Protein AF-A0A645IJH4-F1 (afdb_monomer_lite)

Structure (mmCIF, N/CA/C/O backbone):
data_AF-A0A645IJH4-F1
#
_entry.id   AF-A0A645IJH4-F1
#
loop_
_atom_site.group_PDB
_atom_site.id
_atom_site.type_symbol
_atom_site.label_atom_id
_atom_site.label_alt_id
_atom_site.label_comp_id
_atom_site.label_asym_id
_atom_site.label_entity_id
_atom_site.label_seq_id
_atom_site.pdbx_PDB_ins_code
_atom_site.Cartn_x
_atom_site.Cartn_y
_atom_site.Cartn_z
_atom_site.occupancy
_atom_site.B_iso_or_equiv
_atom_site.auth_seq_id
_atom_site.auth_comp_id
_atom_site.auth_asym_id
_atom_site.auth_atom_id
_atom_site.pdbx_PDB_model_num
ATOM 1 N N . MET A 1 1 ? 3.850 12.395 -9.699 1.00 63.75 1 MET A N 1
ATOM 2 C CA . MET A 1 1 ? 4.185 12.033 -8.298 1.00 63.75 1 MET A CA 1
ATOM 3 C C . MET A 1 1 ? 3.668 13.047 -7.293 1.00 63.75 1 MET A C 1
ATOM 5 O O . MET A 1 1 ? 3.1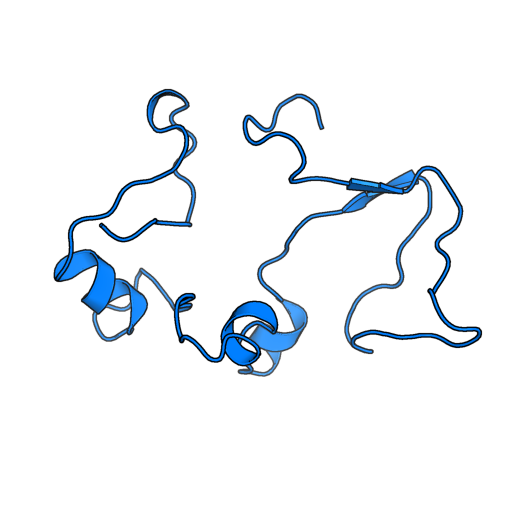72 12.646 -6.255 1.00 63.75 1 MET A O 1
ATOM 9 N N . SER A 1 2 ? 3.726 14.327 -7.641 1.00 79.31 2 SER A N 1
ATOM 10 C CA . SER A 1 2 ? 3.447 15.502 -6.812 1.00 79.31 2 SER A CA 1
ATOM 11 C C . SER A 1 2 ? 2.029 15.634 -6.240 1.00 79.31 2 SER A C 1
ATOM 13 O O . SER A 1 2 ? 1.874 16.272 -5.213 1.00 79.31 2 SER A O 1
ATOM 15 N N . ALA A 1 3 ? 1.002 15.042 -6.861 1.00 90.56 3 ALA A N 1
ATOM 16 C CA . ALA A 1 3 ? -0.383 15.180 -6.389 1.00 90.56 3 ALA A CA 1
ATOM 17 C C . ALA A 1 3 ? -0.777 14.202 -5.264 1.00 90.56 3 ALA A C 1
ATOM 19 O O . ALA A 1 3 ? -1.773 14.411 -4.583 1.00 90.56 3 ALA A O 1
ATOM 20 N N . CYS A 1 4 ? -0.043 13.098 -5.090 1.00 93.75 4 CYS A N 1
ATOM 21 C CA . CYS A 1 4 ? -0.357 12.118 -4.050 1.00 93.75 4 CYS A CA 1
ATOM 22 C C . CYS A 1 4 ? 0.097 12.666 -2.689 1.00 93.75 4 CYS A C 1
ATOM 24 O O . CYS A 1 4 ? 1.290 12.933 -2.555 1.00 93.75 4 CYS A O 1
ATOM 26 N N . PRO A 1 5 ? -0.789 12.789 -1.679 1.00 94.75 5 PRO A N 1
ATOM 27 C CA . PRO A 1 5 ? -0.409 13.358 -0.384 1.00 94.75 5 PRO A CA 1
ATOM 28 C C . PRO A 1 5 ? 0.474 12.413 0.441 1.00 94.75 5 PRO A C 1
ATOM 30 O O . PRO A 1 5 ? 1.127 12.839 1.388 1.00 94.75 5 PRO A O 1
ATOM 33 N N . TYR A 1 6 ? 0.509 11.128 0.084 1.00 94.38 6 TYR A N 1
ATOM 34 C CA . TYR A 1 6 ? 1.374 10.139 0.713 1.00 94.38 6 TYR A CA 1
ATOM 35 C C . TYR A 1 6 ? 2.770 10.186 0.087 1.00 94.38 6 TYR A C 1
ATOM 37 O O . TYR A 1 6 ? 2.976 9.751 -1.051 1.00 94.38 6 TYR A O 1
ATOM 45 N N . THR A 1 7 ? 3.733 10.715 0.835 1.00 91.88 7 THR A N 1
ATOM 46 C CA . THR A 1 7 ? 5.129 10.832 0.401 1.00 91.88 7 THR A CA 1
ATOM 47 C C . THR A 1 7 ? 5.803 9.462 0.338 1.00 91.88 7 THR A C 1
ATOM 49 O O . THR A 1 7 ? 5.636 8.635 1.229 1.00 91.88 7 THR A O 1
ATOM 52 N N . GLY A 1 8 ? 6.578 9.212 -0.721 1.00 91.50 8 GLY A N 1
ATOM 53 C CA . GLY A 1 8 ? 7.393 7.997 -0.856 1.00 91.50 8 GLY A CA 1
ATOM 54 C C . GLY A 1 8 ? 6.641 6.726 -1.269 1.00 91.50 8 GLY A C 1
ATOM 55 O O . GLY A 1 8 ? 7.254 5.670 -1.351 1.00 91.50 8 GLY A O 1
ATOM 56 N N . VAL A 1 9 ? 5.336 6.794 -1.567 1.00 94.62 9 VAL A N 1
ATOM 57 C CA . VAL A 1 9 ? 4.539 5.601 -1.946 1.00 94.62 9 VAL A CA 1
ATOM 58 C C . VAL A 1 9 ? 4.523 5.301 -3.448 1.00 94.62 9 VAL A C 1
ATOM 60 O O . VAL A 1 9 ? 3.943 4.304 -3.883 1.00 94.62 9 VAL A O 1
ATOM 63 N N . ARG A 1 10 ? 5.103 6.193 -4.256 1.00 94.75 10 ARG A N 1
ATOM 64 C CA . ARG A 1 10 ? 5.295 6.010 -5.696 1.00 94.75 10 ARG A CA 1
ATOM 65 C C . ARG A 1 10 ? 6.783 6.108 -5.986 1.00 94.75 10 ARG A C 1
ATOM 67 O O . ARG A 1 10 ? 7.417 7.063 -5.537 1.00 94.75 10 ARG A O 1
ATOM 74 N N . SER A 1 11 ? 7.287 5.184 -6.787 1.00 92.19 11 SER A N 1
ATOM 75 C CA . SER A 1 11 ? 8.678 5.150 -7.240 1.00 92.19 11 SER A CA 1
ATOM 76 C C . SER A 1 11 ? 8.730 5.426 -8.736 1.00 92.19 11 SER A C 1
ATOM 78 O O . SER A 1 11 ? 7.808 5.068 -9.463 1.00 92.19 11 SER A O 1
ATOM 80 N N . PHE A 1 12 ? 9.760 6.133 -9.192 1.00 93.50 12 PHE A N 1
ATOM 81 C CA . PHE A 1 12 ? 9.993 6.392 -10.609 1.00 93.50 12 PHE A CA 1
ATOM 82 C C . PHE A 1 12 ? 11.295 5.710 -10.968 1.00 93.50 12 PHE A C 1
ATOM 84 O O . PHE A 1 12 ? 12.314 5.931 -10.310 1.00 93.50 12 PHE A O 1
ATOM 91 N N . ASN A 1 13 ? 11.249 4.889 -12.004 1.00 94.44 13 ASN A N 1
ATOM 92 C CA . ASN A 1 13 ? 12.410 4.144 -12.453 1.00 94.44 13 ASN A CA 1
ATOM 93 C C . ASN A 1 13 ? 13.292 5.069 -13.298 1.00 94.44 13 ASN A C 1
ATOM 95 O O . ASN A 1 13 ? 13.080 5.216 -14.499 1.00 94.44 13 ASN A O 1
ATOM 99 N N . TRP A 1 14 ? 14.254 5.743 -12.669 1.00 94.00 14 TRP A N 1
ATOM 100 C CA . TRP A 1 14 ? 15.186 6.635 -13.372 1.00 94.00 14 TRP A CA 1
ATOM 101 C C . TRP A 1 14 ? 16.164 5.868 -14.267 1.00 94.00 14 TRP A C 1
ATOM 103 O O . TRP A 1 14 ? 16.489 6.303 -15.370 1.00 94.00 14 TRP A O 1
ATOM 113 N N . GLU A 1 15 ? 16.626 4.719 -13.785 1.00 94.56 15 GLU A N 1
ATOM 114 C CA . GLU A 1 15 ? 17.609 3.878 -14.458 1.00 94.56 15 GLU A CA 1
ATOM 115 C C . GLU A 1 15 ? 16.958 2.662 -15.122 1.00 94.56 15 GLU A C 1
ATOM 117 O O . GLU A 1 15 ? 15.772 2.384 -14.932 1.00 94.56 15 GLU A O 1
ATOM 122 N N . GLU A 1 16 ? 17.754 1.930 -15.904 1.00 93.12 16 GLU A N 1
ATOM 123 C CA . GLU A 1 16 ? 17.352 0.599 -16.354 1.00 93.12 16 GLU A CA 1
ATOM 124 C C . GLU A 1 16 ? 17.148 -0.314 -15.134 1.00 93.12 16 GLU A C 1
ATOM 126 O O . GLU A 1 16 ? 18.023 -0.345 -14.259 1.00 93.12 16 GLU A O 1
ATOM 131 N N . PRO A 1 17 ? 16.027 -1.052 -15.052 1.00 88.50 17 PRO A N 1
ATOM 132 C CA . PRO A 1 17 ? 15.774 -1.972 -13.953 1.00 88.50 17 PRO A CA 1
ATOM 133 C C . PRO A 1 17 ? 16.870 -3.027 -13.837 1.00 88.50 17 PRO A C 1
ATOM 135 O O . PRO A 1 17 ? 17.251 -3.668 -14.816 1.00 88.50 17 PRO A O 1
ATOM 138 N N . LYS A 1 18 ? 17.360 -3.225 -12.614 1.00 87.69 18 LYS A N 1
ATOM 139 C CA . LYS A 1 18 ? 18.362 -4.240 -12.284 1.00 87.69 18 LYS A CA 1
ATOM 140 C C . LYS A 1 18 ? 17.812 -5.127 -11.183 1.00 87.69 18 LYS A C 1
ATOM 142 O O . LYS A 1 18 ? 17.254 -4.633 -10.203 1.00 87.69 18 LYS A O 1
ATOM 147 N N . HIS A 1 19 ? 17.984 -6.431 -11.338 1.00 87.75 19 HIS A N 1
ATOM 148 C CA . HIS A 1 19 ? 17.729 -7.371 -10.258 1.00 87.75 19 HIS A CA 1
ATOM 149 C C . HIS A 1 19 ? 18.900 -7.352 -9.271 1.00 87.75 19 HIS A C 1
ATOM 151 O O . HIS A 1 19 ? 20.028 -7.021 -9.626 1.00 87.75 19 HIS A O 1
ATOM 157 N N . HIS A 1 20 ? 18.623 -7.698 -8.014 1.00 86.44 20 HIS A N 1
ATOM 158 C CA . HIS A 1 20 ? 19.669 -7.872 -7.003 1.00 86.44 20 HIS A CA 1
ATOM 159 C C . HIS A 1 20 ? 20.591 -9.061 -7.330 1.00 86.44 20 HIS A C 1
ATOM 161 O O . HIS A 1 20 ? 21.763 -9.046 -6.962 1.00 86.44 20 HIS A O 1
ATOM 167 N N . LEU A 1 21 ? 20.054 -10.074 -8.009 1.00 91.94 21 LEU A N 1
ATOM 168 C CA . LEU A 1 21 ? 20.778 -11.261 -8.447 1.00 91.94 21 LEU A CA 1
ATOM 169 C C . LEU A 1 21 ? 21.013 -11.204 -9.958 1.00 91.94 21 LEU A C 1
ATOM 171 O O . LEU A 1 21 ? 20.301 -10.504 -10.677 1.00 91.94 21 LEU A O 1
ATOM 175 N N . ASP A 1 22 ? 21.950 -12.016 -10.441 1.00 89.75 22 ASP A N 1
ATOM 176 C CA . ASP A 1 22 ? 22.312 -12.107 -11.865 1.00 89.75 22 ASP A CA 1
ATOM 177 C C . ASP A 1 22 ? 21.230 -12.771 -12.743 1.00 89.75 22 ASP A C 1
ATOM 179 O O . ASP A 1 22 ? 21.437 -13.023 -13.929 1.00 89.75 22 ASP A O 1
ATOM 183 N N . PHE A 1 23 ? 20.066 -13.074 -12.168 1.00 86.12 23 PHE A N 1
ATOM 184 C CA . PHE A 1 23 ? 18.919 -13.663 -12.846 1.00 86.12 23 PHE A CA 1
ATOM 185 C C . PHE A 1 23 ? 17.609 -12.999 -12.390 1.00 86.12 23 PHE A C 1
ATOM 187 O O . PHE A 1 23 ? 17.555 -12.422 -11.298 1.00 86.12 23 PHE A O 1
ATOM 194 N N . PRO A 1 24 ? 16.535 -13.074 -13.203 1.00 84.50 24 PRO A N 1
ATOM 195 C CA . PRO A 1 24 ? 15.246 -12.495 -12.848 1.00 84.50 24 PRO A CA 1
ATOM 196 C C . PRO A 1 24 ? 14.685 -13.083 -11.552 1.00 84.50 24 PRO A C 1
ATOM 198 O O . PRO A 1 24 ? 14.566 -14.299 -11.402 1.00 84.50 24 PRO A O 1
ATOM 201 N N . VAL A 1 25 ? 14.306 -12.200 -10.630 1.00 87.62 25 VAL A N 1
ATOM 202 C CA . VAL A 1 25 ? 13.653 -12.543 -9.361 1.00 87.62 25 VAL A CA 1
ATOM 203 C C . VAL A 1 25 ? 12.342 -11.787 -9.221 1.00 87.62 25 VAL A C 1
ATOM 205 O O . VAL A 1 25 ? 12.211 -10.666 -9.711 1.00 87.62 25 VAL A O 1
ATOM 208 N N . GLY A 1 26 ? 11.398 -12.387 -8.502 1.00 87.69 26 GLY A N 1
ATOM 209 C CA . GLY A 1 26 ? 10.054 -11.853 -8.315 1.00 87.69 26 GLY A CA 1
ATOM 210 C C . GLY A 1 26 ? 8.989 -12.834 -8.790 1.00 87.69 26 GLY A C 1
ATOM 211 O O . GLY A 1 26 ? 9.283 -13.978 -9.134 1.00 87.69 26 GLY A O 1
ATOM 212 N N . ASP A 1 27 ? 7.743 -12.377 -8.766 1.00 89.75 27 ASP A N 1
ATOM 213 C CA . ASP A 1 27 ? 6.609 -13.127 -9.302 1.00 89.75 27 ASP A CA 1
ATOM 214 C C . ASP A 1 27 ? 6.660 -13.093 -10.844 1.00 89.75 27 ASP A C 1
ATOM 216 O O . ASP A 1 27 ? 6.974 -12.060 -11.432 1.00 89.75 27 ASP A O 1
ATOM 220 N N . GLN A 1 28 ? 6.404 -14.215 -11.516 1.00 88.88 28 GLN A N 1
ATOM 221 C CA . GLN A 1 28 ? 6.476 -14.286 -12.983 1.00 88.88 28 GLN A CA 1
ATOM 222 C C . GLN A 1 28 ? 5.262 -13.641 -13.661 1.00 88.88 28 GLN A C 1
ATOM 224 O O . GLN A 1 28 ? 5.319 -13.311 -14.844 1.00 88.88 28 GLN A O 1
ATOM 229 N N . ASP A 1 29 ? 4.169 -13.450 -12.920 1.00 91.94 29 ASP A N 1
ATOM 230 C CA . ASP A 1 29 ? 2.920 -12.909 -13.452 1.00 91.94 29 ASP A CA 1
ATOM 231 C C . ASP A 1 29 ? 2.867 -11.374 -13.442 1.00 91.94 29 ASP A C 1
ATOM 233 O O . ASP A 1 29 ? 1.861 -10.787 -13.852 1.00 91.94 29 ASP A O 1
ATOM 237 N N . VAL A 1 30 ? 3.915 -10.699 -12.953 1.00 91.75 30 VAL A N 1
ATOM 238 C CA . VAL A 1 30 ? 3.983 -9.234 -12.972 1.00 91.75 30 VAL A CA 1
ATOM 239 C C . VAL A 1 30 ? 4.690 -8.709 -14.222 1.00 91.75 30 VAL A C 1
ATOM 241 O O . VAL A 1 30 ? 5.669 -9.300 -14.677 1.00 91.75 30 VAL A O 1
ATOM 244 N N . PRO A 1 31 ? 4.242 -7.563 -14.772 1.00 89.81 31 PRO A N 1
ATOM 245 C CA . PRO A 1 31 ? 4.975 -6.883 -15.828 1.00 89.81 31 PRO A CA 1
ATOM 246 C C . PRO A 1 31 ? 6.402 -6.566 -15.389 1.00 89.81 31 PRO A C 1
ATOM 248 O O . PRO A 1 31 ? 6.630 -6.127 -14.260 1.00 89.81 31 PRO A O 1
ATOM 251 N N . VAL A 1 32 ? 7.350 -6.747 -16.307 1.00 90.50 32 VAL A N 1
ATOM 252 C CA . VAL A 1 32 ? 8.738 -6.346 -16.086 1.00 90.50 32 VAL A CA 1
ATOM 253 C C . VAL A 1 32 ? 8.780 -4.838 -15.865 1.00 90.50 32 VAL A C 1
ATOM 255 O O . VAL A 1 32 ? 8.125 -4.077 -16.579 1.00 90.50 32 VAL A O 1
ATOM 258 N N . HIS A 1 33 ? 9.563 -4.418 -14.876 1.00 91.75 33 HIS A N 1
ATOM 259 C CA . HIS A 1 33 ? 9.847 -3.013 -14.625 1.00 91.75 33 HIS A CA 1
ATOM 260 C C . HIS A 1 33 ? 10.341 -2.327 -15.906 1.00 91.75 33 HIS A C 1
ATOM 262 O O . HIS A 1 33 ? 11.054 -2.922 -16.714 1.00 91.75 33 HIS A O 1
ATOM 268 N N . GLN A 1 34 ? 9.975 -1.061 -16.098 1.00 94.44 34 GLN A N 1
ATOM 269 C CA . GLN A 1 34 ? 10.374 -0.282 -17.272 1.00 94.44 34 GLN A CA 1
ATOM 270 C C . GLN A 1 34 ? 11.020 1.029 -16.843 1.00 94.44 34 GLN A C 1
ATOM 272 O O . GLN A 1 34 ? 10.533 1.700 -15.926 1.00 94.44 34 GLN A O 1
ATOM 277 N N . LYS A 1 35 ? 12.103 1.418 -17.522 1.00 96.69 35 LYS A N 1
ATOM 278 C CA . LYS A 1 35 ? 12.722 2.728 -17.325 1.00 96.69 35 LYS A CA 1
ATOM 279 C C . LYS A 1 35 ? 11.730 3.846 -17.657 1.00 96.69 35 LYS A C 1
ATOM 281 O O . LYS A 1 35 ? 10.883 3.716 -18.538 1.00 96.69 35 LYS A O 1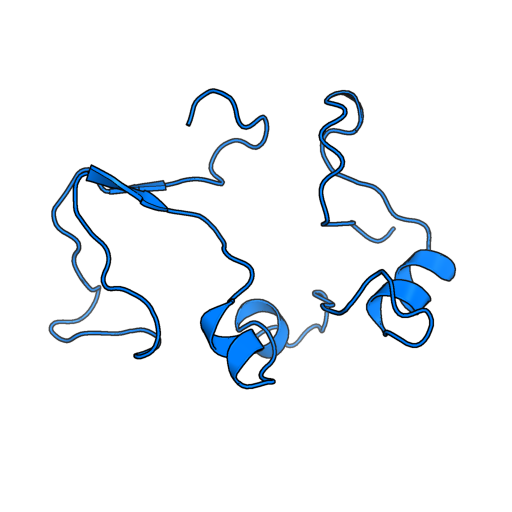
ATOM 286 N N . HIS A 1 36 ? 11.836 4.945 -16.923 1.00 96.38 36 HIS A N 1
ATOM 287 C CA . HIS A 1 36 ? 10.984 6.130 -17.000 1.00 96.38 36 HIS A CA 1
ATOM 288 C C . HIS A 1 36 ? 9.488 5.870 -16.757 1.00 96.38 36 HIS A C 1
ATOM 290 O O . HIS A 1 36 ? 8.636 6.632 -17.214 1.00 96.38 36 HIS A O 1
ATOM 296 N N . THR A 1 37 ? 9.166 4.823 -15.995 1.00 95.44 37 THR A N 1
ATOM 297 C CA . THR A 1 37 ? 7.794 4.494 -15.592 1.00 95.44 37 THR A CA 1
ATOM 298 C C . THR A 1 37 ? 7.604 4.706 -14.090 1.00 95.44 37 THR A C 1
ATOM 300 O O . THR A 1 37 ? 8.539 4.561 -13.299 1.00 95.44 37 THR A O 1
ATOM 303 N N . VAL A 1 38 ? 6.390 5.103 -13.693 1.00 94.56 38 VAL A N 1
ATOM 304 C CA . VAL A 1 38 ? 5.990 5.222 -12.284 1.00 94.56 38 VAL A CA 1
ATOM 305 C C . VAL A 1 38 ? 5.396 3.906 -11.809 1.00 94.56 38 VAL A C 1
ATOM 307 O O . VAL A 1 38 ? 4.486 3.368 -12.435 1.00 94.56 38 VAL A O 1
ATOM 310 N N . GLU A 1 39 ? 5.816 3.469 -10.632 1.00 95.06 39 GLU A N 1
ATOM 311 C CA . GLU A 1 39 ? 5.322 2.269 -9.976 1.00 95.06 39 GLU A CA 1
ATOM 312 C C . GL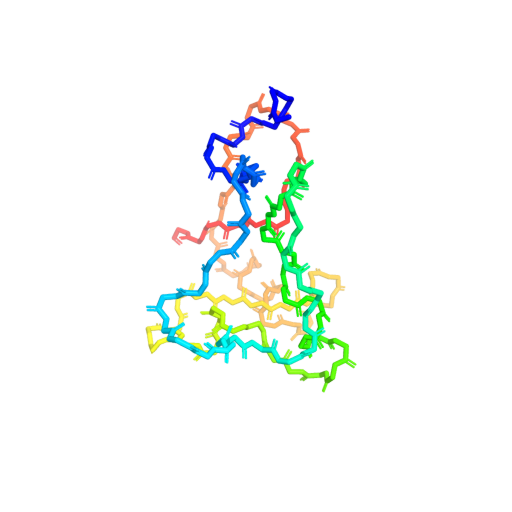U A 1 39 ? 4.827 2.568 -8.563 1.00 95.06 39 GLU A C 1
ATOM 314 O O . GLU A 1 39 ? 5.181 3.572 -7.937 1.00 95.06 39 GLU A O 1
ATOM 319 N N . LYS A 1 40 ? 3.947 1.699 -8.066 1.00 95.56 40 LYS A N 1
ATOM 320 C CA . LYS A 1 40 ? 3.387 1.757 -6.714 1.00 95.56 40 LYS A CA 1
ATOM 321 C C . LYS A 1 40 ? 2.833 0.393 -6.320 1.00 95.56 40 LYS A C 1
ATOM 323 O O . LYS A 1 40 ? 2.651 -0.478 -7.166 1.00 95.56 40 LYS A O 1
ATOM 328 N N . CYS A 1 41 ? 2.436 0.248 -5.058 1.00 96.12 41 CYS A N 1
ATOM 329 C CA . CYS A 1 41 ? 1.610 -0.880 -4.639 1.00 96.12 41 CYS A CA 1
ATOM 330 C C . CYS A 1 41 ? 0.296 -0.939 -5.449 1.00 96.12 41 CYS A C 1
ATOM 332 O O . CYS A 1 41 ? -0.426 0.055 -5.608 1.00 96.12 41 CYS A O 1
ATOM 334 N N . THR A 1 42 ? -0.016 -2.128 -5.955 1.00 96.12 42 THR A N 1
ATOM 335 C CA . THR A 1 42 ? -1.217 -2.436 -6.750 1.00 96.12 42 THR A CA 1
ATOM 336 C C . THR A 1 42 ? -2.106 -3.474 -6.069 1.00 96.12 42 THR A C 1
ATOM 338 O O . THR A 1 42 ? -2.911 -4.120 -6.729 1.00 96.12 42 THR A O 1
ATOM 341 N N . LEU A 1 43 ? -1.932 -3.659 -4.753 1.00 96.75 43 LEU A N 1
ATOM 342 C CA . LEU A 1 43 ? -2.643 -4.664 -3.954 1.00 96.75 43 LEU A CA 1
ATOM 343 C C . LEU A 1 43 ? -2.508 -6.088 -4.522 1.00 96.75 43 LEU A C 1
ATOM 345 O O . LEU A 1 43 ? -3.401 -6.909 -4.371 1.00 96.75 43 LEU A O 1
ATOM 349 N N . CYS A 1 44 ? -1.372 -6.382 -5.168 1.00 96.69 44 CYS A N 1
ATOM 350 C CA . CYS A 1 44 ? -1.079 -7.683 -5.772 1.00 96.69 44 CYS A CA 1
ATOM 351 C C . CYS A 1 44 ? -2.178 -8.174 -6.732 1.00 96.69 44 CYS A C 1
ATOM 353 O O . CYS A 1 44 ? -2.544 -9.345 -6.686 1.00 96.69 44 CYS A O 1
ATOM 355 N N . TRP A 1 45 ? -2.687 -7.304 -7.613 1.00 95.81 45 TRP A N 1
ATOM 356 C CA . TRP A 1 45 ? -3.768 -7.640 -8.555 1.00 95.81 45 TRP A CA 1
ATOM 357 C C . TRP A 1 45 ? -3.568 -8.982 -9.295 1.00 95.81 45 TRP A C 1
ATOM 359 O O . TRP A 1 45 ? -4.520 -9.737 -9.453 1.00 95.81 45 TRP A O 1
ATOM 369 N N . HIS A 1 46 ? -2.329 -9.314 -9.675 1.00 96.12 46 HIS A N 1
ATOM 370 C CA . HIS A 1 46 ? -1.950 -10.569 -10.339 1.00 96.12 46 HIS A CA 1
ATOM 371 C C . HIS A 1 46 ? -2.221 -11.816 -9.477 1.00 96.12 46 HIS A C 1
ATOM 373 O O . HIS A 1 46 ? -2.642 -12.846 -9.996 1.00 96.12 46 HIS A O 1
ATOM 379 N N . ARG A 1 47 ? -2.040 -11.718 -8.152 1.00 97.12 47 ARG A N 1
ATOM 380 C CA . ARG A 1 47 ? -2.360 -12.786 -7.187 1.00 97.12 47 ARG A CA 1
ATOM 381 C C . ARG A 1 47 ? -3.861 -12.875 -6.949 1.00 97.12 47 ARG A C 1
ATOM 383 O O . ARG A 1 47 ? -4.418 -13.969 -6.967 1.00 97.12 47 ARG A O 1
ATOM 390 N N . LEU A 1 48 ? -4.517 -11.723 -6.795 1.00 96.00 48 LEU A N 1
ATOM 391 C CA . LEU A 1 48 ? -5.966 -11.655 -6.585 1.00 96.00 48 LEU A CA 1
ATOM 392 C C . LEU A 1 48 ? -6.738 -12.275 -7.755 1.00 96.00 48 LEU A C 1
ATOM 394 O O . LEU A 1 48 ? -7.691 -13.013 -7.528 1.00 96.00 48 LEU A O 1
ATOM 398 N N . ALA A 1 49 ? -6.279 -12.064 -8.993 1.00 95.81 49 ALA A N 1
ATOM 399 C CA . ALA A 1 49 ? -6.855 -12.683 -10.189 1.00 95.81 49 ALA A CA 1
ATOM 400 C C . ALA A 1 49 ? -6.821 -14.226 -10.167 1.00 95.81 49 ALA A C 1
ATOM 402 O O . ALA A 1 49 ? -7.576 -14.868 -10.891 1.00 95.81 49 ALA A O 1
ATO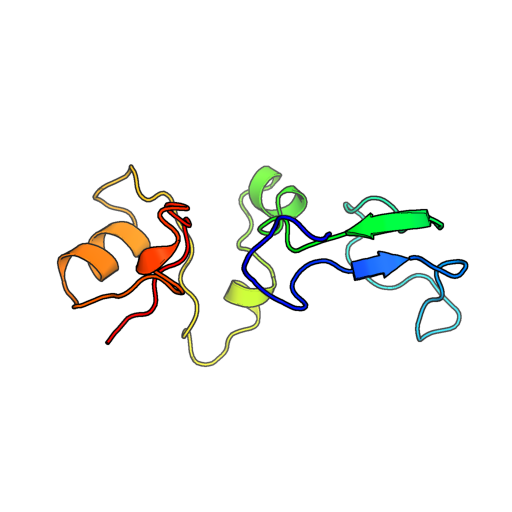M 403 N N . LYS A 1 50 ? -5.967 -14.821 -9.324 1.00 96.38 50 LYS A N 1
ATOM 404 C CA . LYS A 1 50 ? -5.830 -16.272 -9.120 1.00 96.38 50 LYS A CA 1
ATOM 405 C C . LYS A 1 50 ? -6.485 -16.761 -7.823 1.00 96.38 50 LYS A C 1
ATOM 407 O O . LYS A 1 50 ? -6.302 -17.916 -7.453 1.00 96.38 50 LYS A O 1
ATOM 412 N N . GLY A 1 51 ? -7.199 -15.891 -7.105 1.00 95.62 51 GLY A N 1
ATOM 413 C CA . GLY A 1 51 ? -7.774 -16.202 -5.793 1.00 95.62 51 GLY A CA 1
ATOM 414 C C . GLY A 1 51 ? -6.741 -16.321 -4.666 1.00 95.62 51 GLY A C 1
ATOM 415 O O . GLY A 1 51 ? -7.053 -16.857 -3.606 1.00 95.62 51 GLY A O 1
ATOM 416 N N . LEU A 1 52 ? -5.511 -15.839 -4.876 1.00 96.00 52 LEU A N 1
ATOM 417 C CA . LEU A 1 52 ? -4.447 -15.855 -3.873 1.00 96.00 52 LEU A CA 1
ATOM 418 C C . LEU A 1 52 ? -4.436 -14.553 -3.064 1.00 96.00 52 LEU A C 1
ATOM 420 O O . LEU A 1 52 ? -4.730 -13.477 -3.586 1.00 96.00 52 LEU A O 1
ATOM 424 N N . ALA A 1 53 ? -4.022 -14.633 -1.799 1.00 95.81 53 ALA A N 1
ATOM 425 C CA . ALA A 1 53 ? -3.855 -13.454 -0.952 1.00 95.81 53 ALA A CA 1
ATOM 426 C C . ALA A 1 53 ? -2.685 -12.563 -1.430 1.00 95.81 53 ALA A C 1
ATOM 428 O O . ALA A 1 53 ? -1.717 -13.061 -2.021 1.00 95.81 53 ALA A O 1
ATOM 429 N N . PRO A 1 54 ? -2.710 -11.243 -1.148 1.00 97.44 54 PRO A N 1
ATOM 430 C CA . PRO A 1 54 ? -1.561 -10.380 -1.399 1.00 97.44 54 PRO A CA 1
ATOM 431 C C . PRO A 1 54 ? -0.310 -10.870 -0.665 1.00 97.44 54 PRO A C 1
ATOM 433 O O . PRO A 1 54 ? -0.371 -11.241 0.506 1.00 97.44 54 PRO A O 1
ATOM 436 N N . ALA A 1 55 ? 0.850 -10.790 -1.320 1.00 96.75 55 ALA A N 1
ATOM 437 C CA . ALA A 1 55 ? 2.102 -11.329 -0.783 1.00 96.75 55 ALA A CA 1
ATOM 438 C C . ALA A 1 55 ? 2.478 -10.728 0.585 1.00 96.75 55 ALA A C 1
ATOM 440 O O . ALA A 1 55 ? 2.985 -11.418 1.463 1.00 96.75 55 ALA A O 1
ATOM 441 N N . CYS A 1 56 ? 2.186 -9.442 0.804 1.00 97.00 56 CYS A N 1
ATOM 442 C CA . CYS A 1 56 ? 2.447 -8.788 2.084 1.00 97.00 56 CYS A CA 1
ATOM 443 C C . CYS A 1 56 ? 1.549 -9.318 3.220 1.00 97.00 56 CYS A C 1
ATOM 445 O O . CYS A 1 56 ? 1.983 -9.363 4.372 1.00 97.00 56 CYS A O 1
ATOM 447 N N . VAL A 1 57 ? 0.319 -9.735 2.916 1.00 97.25 57 VAL A N 1
ATOM 448 C CA . VAL A 1 57 ? -0.606 -10.344 3.881 1.00 97.25 57 VAL A CA 1
ATOM 449 C C . VAL A 1 57 ? -0.125 -11.748 4.222 1.00 97.25 57 VAL A C 1
ATOM 451 O O . VAL A 1 57 ? 0.053 -12.059 5.395 1.00 97.25 57 VAL A O 1
ATOM 454 N N . GLU A 1 58 ? 0.179 -12.547 3.201 1.00 96.25 58 GLU A N 1
ATOM 455 C CA . GLU A 1 58 ? 0.643 -13.929 3.348 1.00 96.25 58 GLU A CA 1
ATOM 456 C C . GLU A 1 58 ? 1.966 -14.030 4.121 1.00 96.25 58 GLU A C 1
ATOM 458 O O . GLU A 1 58 ? 2.094 -14.839 5.036 1.00 96.25 58 GLU A O 1
ATOM 463 N N . ALA A 1 59 ? 2.926 -13.148 3.834 1.00 96.62 59 ALA A N 1
ATOM 464 C CA . ALA A 1 59 ? 4.221 -13.133 4.515 1.00 96.62 59 ALA A CA 1
ATOM 465 C C . ALA A 1 59 ? 4.161 -12.612 5.968 1.00 96.62 59 ALA A C 1
ATOM 467 O O . ALA A 1 59 ? 5.160 -12.654 6.687 1.00 96.62 59 ALA A O 1
ATOM 468 N N . CYS A 1 60 ? 3.031 -12.054 6.418 1.00 96.75 60 CYS A N 1
ATOM 469 C CA . CYS A 1 60 ? 2.930 -11.437 7.738 1.00 96.75 60 CYS A CA 1
ATOM 470 C C . CYS A 1 60 ? 2.676 -12.482 8.834 1.00 96.75 60 CYS A C 1
ATOM 472 O O . CYS A 1 60 ? 1.531 -12.778 9.173 1.00 96.75 60 CYS A O 1
ATOM 474 N N . SER A 1 61 ? 3.743 -12.972 9.468 1.00 96.38 61 SER A N 1
ATOM 475 C CA . SER A 1 61 ? 3.658 -13.926 10.589 1.00 96.38 61 SER A CA 1
ATOM 476 C C . SER A 1 61 ? 2.811 -13.420 11.766 1.00 96.38 61 SER A C 1
ATOM 478 O O . SER A 1 61 ? 2.069 -14.187 12.379 1.00 96.38 61 SER A O 1
ATOM 480 N N . ALA A 1 62 ? 2.865 -12.115 12.044 1.00 96.56 62 ALA A N 1
ATOM 481 C CA . ALA A 1 62 ? 2.088 -11.468 13.101 1.00 96.56 62 ALA A CA 1
ATOM 482 C C . ALA A 1 62 ? 0.596 -11.292 12.764 1.00 96.56 62 ALA A C 1
ATOM 484 O O . ALA A 1 62 ? -0.172 -10.891 13.633 1.00 96.56 62 ALA A O 1
ATOM 485 N N . ARG A 1 63 ? 0.177 -11.557 11.515 1.00 92.62 63 ARG A N 1
ATOM 486 C CA . ARG A 1 63 ? -1.199 -11.335 11.029 1.00 92.62 63 ARG A CA 1
ATOM 487 C C . ARG A 1 63 ? -1.701 -9.901 11.254 1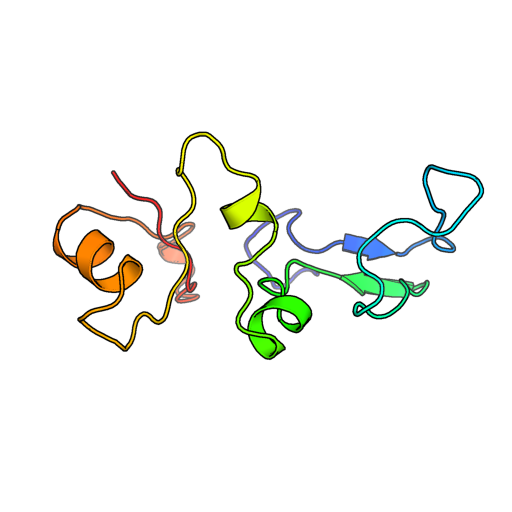.00 92.62 63 ARG A C 1
ATOM 489 O O . ARG A 1 63 ? -2.880 -9.670 11.492 1.00 92.62 63 ARG A O 1
ATOM 496 N N . ALA A 1 64 ? -0.790 -8.933 11.151 1.00 95.06 64 ALA A N 1
ATOM 497 C CA . ALA A 1 64 ? -1.089 -7.512 11.319 1.00 95.06 64 ALA A CA 1
ATOM 498 C C . ALA A 1 64 ? -1.813 -6.902 10.106 1.00 95.06 64 ALA A C 1
ATOM 500 O O . ALA A 1 64 ? -2.459 -5.866 10.222 1.00 95.06 64 ALA A O 1
ATOM 501 N N . ARG A 1 65 ? -1.690 -7.527 8.929 1.00 95.88 65 ARG A N 1
ATOM 502 C CA . ARG A 1 65 ? -2.320 -7.074 7.685 1.00 95.88 65 ARG A CA 1
ATOM 503 C C . ARG A 1 65 ? -3.508 -7.968 7.365 1.00 95.88 65 ARG A C 1
ATOM 505 O O . ARG A 1 65 ? -3.357 -9.185 7.320 1.00 95.88 65 ARG A O 1
ATOM 512 N N . ILE A 1 66 ? -4.661 -7.354 7.122 1.00 95.44 66 ILE A N 1
ATOM 513 C CA . ILE A 1 66 ? -5.915 -8.029 6.776 1.00 95.44 66 ILE A CA 1
ATOM 514 C C . ILE A 1 66 ? -6.373 -7.461 5.434 1.00 95.44 66 ILE A C 1
ATOM 516 O O . ILE A 1 66 ? -6.313 -6.251 5.224 1.00 95.44 66 ILE A O 1
ATOM 520 N N . PHE A 1 67 ? -6.782 -8.332 4.517 1.00 96.50 67 PHE A N 1
ATOM 521 C CA . PHE A 1 67 ? -7.228 -7.958 3.179 1.00 96.50 67 PHE A CA 1
ATOM 522 C C . PHE A 1 67 ? -8.513 -8.708 2.834 1.00 96.50 67 PHE A C 1
ATOM 524 O O . PHE A 1 67 ? -8.665 -9.867 3.215 1.00 96.50 67 PHE A O 1
ATOM 531 N N . GLY A 1 68 ? -9.429 -8.046 2.131 1.00 95.44 68 GLY A N 1
ATOM 532 C CA . GLY A 1 68 ? -10.751 -8.571 1.811 1.00 95.44 68 GLY A CA 1
ATOM 533 C C . GLY A 1 68 ? -11.642 -7.507 1.177 1.00 95.44 68 GLY A C 1
ATOM 534 O O . GLY A 1 68 ? -11.229 -6.356 1.025 1.00 95.44 68 GLY A O 1
ATOM 535 N N . ASP A 1 69 ? -12.855 -7.909 0.807 1.00 94.88 69 ASP A N 1
ATOM 536 C CA . ASP A 1 69 ? -13.866 -7.013 0.249 1.00 94.88 69 ASP A CA 1
ATOM 537 C C . ASP A 1 69 ? -14.581 -6.248 1.370 1.00 94.88 69 ASP A C 1
ATOM 539 O O . ASP A 1 69 ? -15.184 -6.848 2.256 1.00 94.88 69 ASP A O 1
ATOM 543 N N . MET A 1 70 ? -14.515 -4.918 1.339 1.00 94.06 70 MET A N 1
ATOM 544 C CA . MET A 1 70 ? -15.190 -4.060 2.322 1.00 94.06 70 MET A CA 1
ATOM 545 C C . MET A 1 70 ? -16.703 -3.948 2.084 1.00 94.06 70 MET A C 1
ATOM 547 O O . MET A 1 70 ? -17.413 -3.434 2.944 1.00 94.06 70 MET A O 1
ATOM 551 N N . ASN A 1 71 ? -17.199 -4.402 0.930 1.00 95.00 71 ASN A N 1
ATOM 552 C CA . ASN A 1 71 ? -18.628 -4.412 0.616 1.00 95.00 71 ASN A CA 1
ATOM 553 C C . ASN A 1 71 ? -19.319 -5.704 1.062 1.00 95.00 71 ASN A C 1
ATOM 555 O O . ASN A 1 71 ? -20.544 -5.739 1.121 1.00 95.00 71 ASN A O 1
ATOM 559 N N . ASP A 1 72 ? -18.550 -6.751 1.366 1.00 97.19 72 ASP A N 1
ATOM 560 C CA . ASP A 1 72 ? -19.058 -8.003 1.916 1.00 97.19 72 ASP A CA 1
ATOM 561 C C . ASP A 1 72 ? -19.043 -7.929 3.455 1.00 97.19 72 ASP A C 1
ATOM 563 O O . ASP A 1 72 ? -17.956 -7.903 4.044 1.00 97.19 72 ASP A O 1
ATOM 567 N N . PRO A 1 73 ? -20.206 -7.891 4.135 1.00 95.00 73 PRO A N 1
ATOM 568 C CA . PRO A 1 73 ? -20.278 -7.836 5.597 1.00 95.00 73 PRO A CA 1
ATOM 569 C C . PRO A 1 73 ? -19.669 -9.062 6.289 1.00 95.00 73 PRO A C 1
ATOM 571 O O . PRO A 1 73 ? -19.210 -8.954 7.428 1.00 95.00 73 PRO A O 1
ATOM 574 N N . GLU A 1 74 ? -19.631 -10.206 5.603 1.00 95.81 74 GLU A N 1
ATOM 575 C CA . GLU A 1 74 ? -19.066 -11.452 6.124 1.00 95.81 74 GLU A CA 1
ATOM 576 C C . GLU A 1 74 ? -17.541 -11.519 5.952 1.00 95.81 74 GLU A C 1
ATOM 578 O O . GLU A 1 74 ? -16.883 -12.419 6.483 1.00 95.81 74 GLU A O 1
ATOM 583 N N . SER A 1 75 ? -16.942 -10.547 5.257 1.00 95.94 75 SER A N 1
ATOM 584 C CA . SER A 1 75 ? -15.498 -10.498 5.082 1.00 95.94 75 SER A CA 1
ATOM 585 C C . SER A 1 75 ? -14.782 -10.174 6.396 1.00 95.94 75 SER A C 1
ATOM 587 O O . SER A 1 75 ? -15.230 -9.376 7.226 1.00 95.94 75 SER A O 1
ATOM 589 N N . VAL A 1 76 ? -13.588 -10.751 6.566 1.00 93.12 76 VAL A N 1
ATOM 590 C CA . VAL A 1 76 ? -12.760 -10.511 7.757 1.00 93.12 76 VAL A CA 1
ATOM 591 C C . VAL A 1 76 ? -12.426 -9.024 7.910 1.00 93.12 76 VAL A C 1
ATOM 593 O O . VAL A 1 76 ? -12.316 -8.541 9.032 1.00 93.12 76 VAL A O 1
ATOM 596 N N . VAL A 1 77 ? -12.274 -8.277 6.811 1.00 95.69 77 VAL A N 1
ATOM 597 C CA . VAL A 1 77 ? -12.014 -6.830 6.875 1.00 95.69 77 VAL A CA 1
ATOM 598 C C . VAL A 1 77 ? -13.235 -6.094 7.417 1.00 95.69 77 VAL A C 1
ATOM 600 O O . VAL A 1 77 ? -13.094 -5.341 8.380 1.00 95.69 77 VAL A O 1
ATOM 603 N N . SER A 1 78 ? -14.423 -6.352 6.869 1.00 95.81 78 SER A N 1
ATOM 604 C CA . SER A 1 78 ? -15.668 -5.699 7.291 1.00 95.81 78 SER A CA 1
ATOM 605 C C . SER A 1 78 ? -15.974 -5.954 8.765 1.00 95.81 78 SER A C 1
ATOM 607 O O . SER A 1 78 ? -16.237 -5.015 9.517 1.00 95.81 78 SER A O 1
ATOM 609 N N . GLN A 1 79 ? -15.822 -7.200 9.221 1.00 95.38 79 GLN A N 1
ATOM 610 C CA . GLN A 1 79 ? -16.004 -7.563 10.629 1.00 95.38 79 GLN A CA 1
ATOM 611 C C . GLN A 1 79 ? -14.988 -6.879 11.560 1.00 95.38 79 GLN A C 1
ATOM 613 O O . GLN A 1 79 ? -15.294 -6.563 12.711 1.00 95.38 79 GLN A O 1
ATOM 618 N N . ARG A 1 80 ? -13.753 -6.640 11.100 1.00 94.81 80 ARG A N 1
ATOM 619 C CA . ARG A 1 80 ? -12.718 -5.962 11.904 1.00 94.81 80 ARG A CA 1
ATOM 620 C C . ARG A 1 80 ? -12.955 -4.463 11.990 1.00 94.81 80 ARG A C 1
ATOM 622 O O . ARG A 1 80 ? -12.774 -3.904 13.067 1.00 94.81 80 ARG A O 1
ATOM 629 N N . LEU A 1 81 ? -13.384 -3.847 10.892 1.00 95.19 81 LEU A N 1
ATOM 630 C CA . LEU A 1 81 ? -13.756 -2.435 10.860 1.00 95.19 81 LEU A CA 1
ATOM 631 C C . LEU A 1 81 ? -15.034 -2.154 11.660 1.00 95.19 81 LEU A C 1
ATOM 633 O O . LEU A 1 81 ? -15.151 -1.078 12.234 1.00 95.19 81 LEU A O 1
ATOM 637 N N . SER A 1 82 ? -15.967 -3.111 11.749 1.00 94.50 82 SER A N 1
ATOM 638 C CA . SER A 1 82 ? -17.182 -2.945 12.559 1.00 94.50 82 SER A CA 1
ATOM 639 C C . SER A 1 82 ? -16.950 -3.160 14.060 1.00 94.50 82 SER A C 1
ATOM 641 O O . SER A 1 82 ? -17.634 -2.553 14.881 1.00 94.50 82 SER A O 1
ATOM 643 N N . SER A 1 83 ? -15.993 -4.018 14.433 1.00 94.50 83 SER A N 1
ATOM 644 C CA . SER A 1 83 ? -15.750 -4.404 15.833 1.00 94.50 83 SER A CA 1
ATOM 645 C C . SER A 1 83 ? -14.651 -3.611 16.542 1.00 94.50 83 SER A C 1
ATOM 647 O O . SER A 1 83 ? -14.517 -3.728 17.762 1.00 94.50 83 SER A O 1
ATOM 649 N N . ARG A 1 84 ? -13.849 -2.820 15.821 1.00 93.69 84 ARG A N 1
ATOM 650 C CA . ARG A 1 84 ? -12.758 -2.018 16.393 1.00 93.69 84 ARG A CA 1
ATOM 651 C C . ARG A 1 84 ? -12.772 -0.592 15.872 1.00 93.69 84 ARG A C 1
ATOM 653 O O . ARG A 1 84 ? -13.139 -0.335 14.731 1.00 93.69 84 ARG A O 1
ATOM 660 N N . SER A 1 85 ? -12.278 0.325 16.698 1.00 95.69 85 SER A N 1
ATOM 661 C CA . SER A 1 85 ? -11.914 1.667 16.251 1.00 95.69 85 SER A CA 1
ATOM 662 C C . SER A 1 85 ? -10.845 1.596 15.165 1.00 95.69 85 SER A C 1
ATOM 664 O O . SER A 1 85 ? -9.900 0.809 15.258 1.00 95.69 85 SER A O 1
ATOM 666 N N . SER A 1 86 ? -10.988 2.436 14.144 1.00 96.19 86 SER A N 1
ATOM 667 C CA . SER A 1 86 ? -10.013 2.551 13.069 1.00 96.19 86 SER A CA 1
ATOM 668 C C . SER A 1 86 ? -9.867 3.990 12.594 1.00 96.19 86 SER A C 1
ATOM 670 O O . SER A 1 86 ? -10.766 4.811 12.778 1.00 96.19 86 SER A O 1
ATOM 672 N N . GLU A 1 87 ? -8.726 4.283 11.983 1.00 96.38 87 GLU A N 1
ATOM 673 C CA . GLU A 1 87 ? -8.415 5.581 11.395 1.00 96.38 87 GLU A CA 1
ATOM 674 C C . GLU A 1 87 ? -7.831 5.432 9.984 1.00 96.38 87 GLU A C 1
ATOM 676 O O . GLU A 1 87 ? -7.181 4.438 9.648 1.00 96.38 87 GLU A O 1
ATOM 681 N N . GLN A 1 88 ? -8.064 6.437 9.142 1.00 96.50 88 GLN A N 1
ATOM 682 C CA . GLN A 1 88 ? -7.407 6.581 7.844 1.00 96.50 88 GLN A CA 1
ATOM 683 C C . GLN A 1 88 ? -6.277 7.602 7.960 1.00 96.50 88 GLN A C 1
ATOM 685 O O . GLN A 1 88 ? -6.385 8.593 8.680 1.00 96.50 88 GLN A O 1
ATOM 690 N N . LEU A 1 89 ? -5.193 7.390 7.213 1.00 95.88 89 LEU A N 1
ATOM 691 C CA . LEU A 1 89 ? -4.089 8.345 7.192 1.00 95.88 89 LEU A CA 1
ATOM 692 C C . LEU A 1 89 ? -4.452 9.610 6.419 1.00 95.88 89 LEU A C 1
ATOM 694 O O . LEU A 1 89 ? -4.949 9.534 5.293 1.00 95.88 89 LEU A O 1
ATOM 698 N N . LEU A 1 90 ? -4.041 10.749 6.983 1.00 96.12 90 LEU A N 1
ATOM 699 C CA . LEU A 1 90 ? -4.252 12.090 6.432 1.00 96.12 90 LEU A CA 1
ATOM 700 C C . LEU A 1 90 ? -5.746 12.390 6.187 1.00 96.12 90 LEU A C 1
ATOM 702 O O . LEU A 1 90 ? -6.121 12.723 5.059 1.00 96.12 90 LEU A O 1
ATOM 706 N N . PRO A 1 91 ? -6.611 12.261 7.216 1.00 95.06 91 PRO A N 1
ATOM 707 C CA . PRO A 1 91 ? -8.060 12.411 7.053 1.00 95.06 91 PRO A CA 1
ATOM 708 C C . PRO A 1 91 ? -8.456 13.816 6.578 1.00 95.06 91 PRO A C 1
ATOM 710 O O . PRO A 1 91 ? -9.459 13.986 5.896 1.00 95.06 91 PRO A O 1
ATOM 713 N N . ASP A 1 92 ? -7.631 14.822 6.860 1.00 96.19 92 ASP A N 1
ATOM 714 C CA . ASP A 1 92 ? -7.835 16.206 6.443 1.00 96.19 92 ASP A CA 1
ATOM 715 C C . ASP A 1 92 ? -7.586 16.449 4.940 1.00 96.19 92 ASP A C 1
ATOM 717 O O . ASP A 1 92 ? -7.782 17.561 4.452 1.00 96.19 92 ASP A O 1
ATOM 721 N N . ARG A 1 93 ? -7.146 15.426 4.194 1.00 95.44 93 ARG A N 1
ATOM 722 C CA . ARG A 1 93 ? -6.930 15.492 2.737 1.00 95.44 93 ARG A CA 1
ATOM 723 C C . ARG A 1 93 ? -8.105 14.976 1.913 1.00 95.44 93 ARG A C 1
ATOM 725 O O . ARG A 1 93 ? -8.027 15.065 0.692 1.00 95.44 93 ARG A O 1
ATOM 732 N N . ASP A 1 94 ? -9.142 14.440 2.558 1.00 93.56 94 ASP A N 1
ATOM 733 C CA . ASP A 1 94 ? -10.403 14.005 1.935 1.00 93.56 94 ASP A CA 1
ATOM 734 C C . ASP A 1 94 ? -10.222 13.095 0.698 1.00 93.56 94 ASP A C 1
ATOM 736 O O . ASP A 1 94 ? -10.913 13.194 -0.313 1.00 93.56 94 ASP A O 1
ATOM 740 N N . THR A 1 95 ? -9.228 12.201 0.747 1.00 95.00 95 THR A N 1
ATOM 741 C CA . THR A 1 95 ? -8.880 11.303 -0.370 1.00 95.00 95 THR A CA 1
ATOM 742 C C . THR A 1 95 ? -9.568 9.940 -0.309 1.00 95.00 95 THR A C 1
ATOM 744 O O . THR A 1 95 ? -9.365 9.126 -1.210 1.00 95.00 95 THR A O 1
ATOM 747 N N . ASN A 1 96 ? -10.342 9.681 0.750 1.00 95.00 96 ASN A N 1
ATOM 748 C CA . ASN A 1 96 ? -11.059 8.432 1.025 1.00 95.00 96 ASN A CA 1
ATOM 749 C C . ASN A 1 96 ? -10.249 7.143 0.707 1.00 95.00 96 ASN A C 1
ATOM 751 O O . ASN A 1 96 ? -10.637 6.353 -0.160 1.00 95.00 96 ASN A O 1
ATOM 755 N N . PRO A 1 97 ? -9.084 6.924 1.350 1.00 96.38 97 PRO A N 1
ATOM 756 C CA . PRO A 1 97 ? -8.209 5.793 1.041 1.00 96.38 97 PRO A CA 1
ATOM 757 C C . PRO A 1 97 ? -8.788 4.448 1.509 1.00 96.38 97 PRO A C 1
ATOM 759 O O . PRO A 1 97 ? -9.279 4.313 2.620 1.00 96.38 97 PRO A O 1
ATOM 762 N N . SER A 1 98 ? -8.610 3.379 0.735 1.00 96.00 98 SER A N 1
ATOM 763 C CA . SER A 1 98 ? -9.107 2.033 1.094 1.00 96.00 98 SER A CA 1
ATOM 764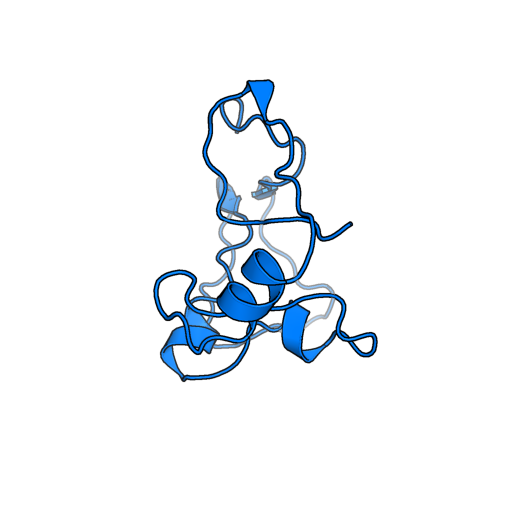 C C . SER A 1 98 ? -8.268 1.282 2.147 1.00 96.00 98 SER A C 1
ATOM 766 O O . SER A 1 98 ? -8.344 0.059 2.231 1.00 96.00 98 SER A O 1
ATOM 768 N N . VAL A 1 99 ? -7.418 1.976 2.910 1.00 96.62 99 VAL A N 1
ATOM 769 C CA . VAL A 1 99 ? -6.547 1.380 3.936 1.00 96.62 99 VAL A CA 1
ATOM 770 C C . VAL A 1 99 ? -6.844 2.033 5.278 1.00 96.62 99 VAL A C 1
ATOM 772 O O . VAL A 1 99 ? -6.745 3.251 5.411 1.00 96.62 99 VAL A O 1
ATOM 775 N N . TYR A 1 100 ? -7.158 1.197 6.264 1.00 97.00 100 TYR A N 1
ATOM 776 C CA . TYR A 1 100 ? -7.529 1.590 7.618 1.00 97.00 100 TYR A CA 1
ATOM 777 C C . TYR A 1 100 ? -6.537 1.002 8.620 1.00 97.00 100 TYR A C 1
ATOM 779 O O . TYR A 1 100 ? -6.105 -0.147 8.484 1.00 97.00 100 TYR A O 1
ATOM 787 N N . TYR A 1 101 ? -6.199 1.784 9.636 1.00 96.88 101 TYR A N 1
ATOM 788 C CA . TYR A 1 101 ? -5.338 1.390 10.743 1.00 96.88 101 TYR A CA 1
ATOM 789 C C . TYR A 1 101 ? -6.221 1.119 11.954 1.00 96.88 101 TYR A C 1
ATOM 791 O O . TYR A 1 101 ? -7.011 1.973 12.344 1.00 96.88 101 TYR A O 1
ATOM 799 N N . LEU A 1 102 ? -6.135 -0.091 12.508 1.00 95.00 102 LEU A N 1
ATOM 800 C CA . LEU A 1 102 ? -6.908 -0.470 13.690 1.00 95.00 102 LEU A CA 1
ATOM 801 C C . LEU A 1 102 ? -6.226 0.072 14.950 1.00 95.00 102 LEU A C 1
ATOM 803 O O . LEU A 1 102 ? -5.012 -0.087 15.100 1.00 95.00 102 LEU A O 1
ATOM 807 N N . VAL A 1 103 ? -7.028 0.651 15.846 1.00 90.06 103 VAL A N 1
ATOM 808 C CA . VAL A 1 103 ? -6.626 1.131 17.180 1.00 90.06 103 VAL A CA 1
ATOM 809 C C . VAL A 1 103 ? -6.983 0.085 18.233 1.00 90.06 103 VAL A C 1
ATOM 811 O O . VAL A 1 103 ? -8.031 -0.597 18.094 1.00 90.06 103 VAL A O 1
#

Foldseek 3Di:
DPPDPDPPQKDAQQDADDDPDPDDDDDPQDDDDDHRDIDGDPLPVSQVVVVHHRPVCVPDPVNQDADDDCVDCPGPVNVQPVPFDWDDPPVVVVPPDPDIHTD

Sequence (103 aa):
MSACPYTGVRSFNWEEPKHHLDFPVGDQDVPVHQKHTVEKCTLCWHRLAKGLAPACVEACSARARIFGDMNDPESVVSQRLSSRSSEQLLPDRDTNPSVYYLV

Radius of gyration: 16.57 Å; chains: 1; bounding box: 43×32×34 Å

InterPro domains:
  IPR017896 4Fe-4S ferredoxin-type, iron-sulphur binding domain [PF13247] (34-69)
  IPR050954 Electron transfer iron-sulfur cluster-binding protein [PTHR43177] (2-102)

pLDDT: mean 93.78, std 4.36, range [63.75, 97.44]

Organism: NCBI:txid1076179

Secondary structure (DSSP, 8-state):
-TT-SSTTSEEE--SPP--SSSS--S-TTSPPP-TT-EEE--TTHHHHTTTPPPHHHHT-TT-------TT-TTSHHHHHHHHS-EE-SSGGG----S--EE-